Protein AF-A0A9W5K956-F1 (afdb_monomer_lite)

Foldseek 3Di:
DVLVVVVVVLQVLLVCCCVPVVDNVLSVQSVVLNVVLVVCCVVPVVCNVVSVVVSCVSSVD

pLDDT: mean 89.07, std 7.1, range [58.88, 97.25]

Organism: Bacillus cereus (strain VD014) (NCBI:txid1053223)

Structure (mmCIF, N/CA/C/O backbone):
data_AF-A0A9W5K956-F1
#
_entry.id   AF-A0A9W5K956-F1
#
loop_
_atom_site.group_PDB
_atom_site.id
_atom_site.type_symbol
_atom_site.label_atom_id
_atom_site.label_alt_id
_atom_site.label_comp_id
_atom_site.label_asym_id
_atom_site.label_entity_id
_atom_site.label_seq_id
_atom_site.pdbx_PDB_ins_code
_atom_site.Cartn_x
_atom_site.Cartn_y
_atom_site.Cartn_z
_atom_site.occupancy
_atom_site.B_iso_or_equiv
_atom_site.auth_seq_id
_atom_site.auth_comp_id
_atom_site.auth_asym_id
_atom_site.auth_atom_id
_atom_site.pdbx_PDB_model_num
ATOM 1 N N . MET A 1 1 ? 10.525 10.999 -5.054 1.00 61.25 1 MET A N 1
ATOM 2 C CA . MET A 1 1 ? 9.481 11.688 -4.253 1.00 61.25 1 MET A CA 1
ATOM 3 C C . MET A 1 1 ? 8.103 11.057 -4.412 1.00 61.25 1 MET A C 1
ATOM 5 O O . MET A 1 1 ? 7.453 10.836 -3.401 1.00 61.25 1 MET A O 1
ATOM 9 N N . GLU A 1 2 ? 7.681 10.712 -5.631 1.00 78.69 2 GLU A N 1
ATOM 10 C CA . GLU A 1 2 ? 6.350 10.149 -5.922 1.00 78.69 2 GLU A CA 1
ATOM 11 C C . GLU A 1 2 ? 5.984 8.905 -5.089 1.00 78.69 2 GLU A C 1
ATOM 13 O O . GLU A 1 2 ? 4.964 8.907 -4.411 1.00 78.69 2 GLU A O 1
ATOM 18 N N . ASN A 1 3 ? 6.864 7.901 -5.011 1.00 82.62 3 ASN A N 1
ATOM 19 C CA . ASN A 1 3 ? 6.653 6.695 -4.194 1.00 82.62 3 ASN A CA 1
ATOM 20 C C . ASN A 1 3 ? 6.399 6.992 -2.704 1.00 82.62 3 ASN A C 1
ATOM 22 O O . ASN A 1 3 ? 5.577 6.337 -2.072 1.00 82.62 3 ASN A O 1
ATOM 26 N N . LYS A 1 4 ? 7.069 8.007 -2.142 1.00 87.62 4 LYS A N 1
ATOM 27 C CA . LYS A 1 4 ? 6.859 8.425 -0.746 1.00 87.62 4 LYS A CA 1
ATOM 28 C C . LYS A 1 4 ? 5.482 9.071 -0.565 1.00 87.62 4 LYS A C 1
ATOM 30 O O . LYS A 1 4 ? 4.850 8.854 0.462 1.00 87.62 4 LYS A O 1
ATOM 35 N N . SER A 1 5 ? 5.021 9.830 -1.562 1.00 88.25 5 SER A N 1
ATOM 36 C CA . SER A 1 5 ? 3.676 10.416 -1.578 1.00 88.25 5 SER A CA 1
ATOM 37 C C . SER A 1 5 ? 2.596 9.336 -1.683 1.00 88.25 5 SER A C 1
ATOM 39 O O . SER A 1 5 ? 1.662 9.333 -0.888 1.00 88.25 5 SER A O 1
ATOM 41 N N . ILE A 1 6 ? 2.779 8.361 -2.582 1.00 86.44 6 ILE A N 1
ATOM 42 C CA . ILE A 1 6 ? 1.871 7.214 -2.755 1.00 86.44 6 ILE A CA 1
ATOM 43 C C . ILE A 1 6 ? 1.763 6.409 -1.458 1.00 86.44 6 ILE A C 1
ATOM 45 O O . ILE A 1 6 ? 0.659 6.135 -0.995 1.00 86.44 6 ILE A O 1
ATOM 49 N N . LEU A 1 7 ? 2.902 6.084 -0.835 1.00 89.88 7 LEU A N 1
ATOM 50 C CA . LEU A 1 7 ? 2.921 5.373 0.441 1.00 89.88 7 LEU A CA 1
ATOM 51 C C . LEU A 1 7 ? 2.205 6.172 1.534 1.00 89.88 7 LEU A C 1
ATOM 53 O O . LEU A 1 7 ? 1.364 5.625 2.236 1.00 89.88 7 LEU A O 1
ATOM 57 N N . LYS A 1 8 ? 2.500 7.471 1.663 1.00 91.88 8 LYS A N 1
ATOM 58 C CA . LYS A 1 8 ? 1.849 8.331 2.659 1.00 91.88 8 LYS A CA 1
ATOM 59 C C . LYS A 1 8 ? 0.333 8.408 2.439 1.00 91.88 8 LYS A C 1
ATOM 61 O O . LYS A 1 8 ? -0.406 8.334 3.414 1.00 91.88 8 LYS A O 1
ATOM 66 N N . GLY A 1 9 ? -0.119 8.532 1.190 1.00 88.19 9 GLY A N 1
ATOM 67 C CA . GLY A 1 9 ? -1.540 8.540 0.836 1.00 88.19 9 GLY A CA 1
ATOM 68 C C . GLY A 1 9 ? -2.233 7.236 1.226 1.00 88.19 9 GLY A C 1
ATOM 69 O O . GLY A 1 9 ? -3.204 7.268 1.977 1.00 88.19 9 GLY A O 1
ATOM 70 N N . GLY A 1 10 ? -1.676 6.092 0.817 1.00 87.44 10 GLY A N 1
ATOM 71 C CA . GLY A 1 10 ? -2.212 4.777 1.182 1.00 87.44 10 GLY A CA 1
ATOM 72 C C . GLY A 1 10 ? -2.242 4.542 2.697 1.00 87.44 10 GLY A C 1
ATOM 73 O O . GLY A 1 10 ? -3.249 4.079 3.225 1.00 87.44 10 GLY A O 1
ATOM 74 N N . LEU A 1 11 ? -1.179 4.927 3.415 1.00 90.50 11 LEU A N 1
ATOM 75 C CA . LEU A 1 11 ? -1.130 4.837 4.880 1.00 90.50 11 LEU A CA 1
ATOM 76 C C . LEU A 1 11 ? -2.176 5.737 5.560 1.00 90.50 11 LEU A C 1
ATOM 78 O O . LEU A 1 11 ? -2.763 5.341 6.564 1.00 90.50 11 LEU A O 1
ATOM 82 N N . SER A 1 12 ? -2.427 6.930 5.014 1.00 90.31 12 SER A N 1
ATOM 83 C CA . SER A 1 12 ? -3.455 7.839 5.530 1.00 90.31 12 SER A CA 1
ATOM 84 C C . SER A 1 12 ? -4.848 7.218 5.425 1.00 90.31 12 SER A C 1
ATOM 86 O O . SER A 1 12 ? -5.582 7.246 6.410 1.00 90.31 12 SER A O 1
ATOM 88 N N . ILE A 1 13 ? -5.179 6.612 4.279 1.00 86.00 13 ILE A N 1
ATOM 89 C CA . ILE A 1 13 ? -6.473 5.949 4.048 1.00 86.00 13 ILE A CA 1
ATOM 90 C C . ILE A 1 13 ? -6.662 4.795 5.042 1.00 86.00 13 ILE A C 1
ATOM 92 O O . ILE A 1 13 ? -7.637 4.773 5.789 1.00 86.00 13 ILE A O 1
ATOM 96 N N . ILE A 1 14 ? -5.690 3.877 5.153 1.00 88.38 14 ILE A N 1
ATOM 97 C CA . ILE A 1 14 ? -5.846 2.722 6.058 1.00 88.38 14 ILE A CA 1
ATOM 98 C C . ILE A 1 14 ? -5.903 3.118 7.541 1.00 88.38 14 ILE A C 1
ATOM 100 O O . ILE A 1 14 ? -6.488 2.397 8.348 1.00 88.38 14 ILE A O 1
ATOM 104 N N . SER A 1 15 ? -5.315 4.262 7.916 1.00 89.44 15 SER A N 1
ATOM 105 C CA . SER A 1 15 ? -5.360 4.765 9.296 1.00 89.44 15 SER A CA 1
ATOM 106 C C . SER A 1 15 ? -6.767 5.196 9.723 1.00 89.44 15 SER A C 1
ATOM 108 O O . SER A 1 15 ? -7.082 5.193 10.914 1.00 89.44 15 SER A O 1
ATOM 110 N N . GLN A 1 16 ? -7.626 5.527 8.753 1.00 88.56 16 GLN A N 1
ATOM 111 C CA . GLN A 1 16 ? -9.004 5.954 8.984 1.00 88.56 16 GLN A CA 1
ATOM 112 C C . GLN A 1 16 ? -9.971 4.764 9.096 1.00 88.56 16 GLN A C 1
ATOM 114 O O . GLN A 1 16 ? -10.981 4.878 9.792 1.00 88.56 16 GLN A O 1
ATOM 119 N N . CYS A 1 17 ? -9.628 3.593 8.538 1.00 88.31 17 CYS A N 1
ATOM 120 C CA . CYS A 1 17 ? -10.526 2.434 8.460 1.00 88.31 17 CYS A CA 1
ATOM 121 C C . CYS A 1 17 ? -11.134 2.021 9.808 1.00 88.31 17 CYS A C 1
ATOM 123 O O . CYS A 1 17 ? -12.343 1.813 9.882 1.00 88.31 17 CYS A O 1
ATOM 125 N N . LYS A 1 18 ? -10.344 1.942 10.892 1.00 84.50 18 LYS A N 1
ATOM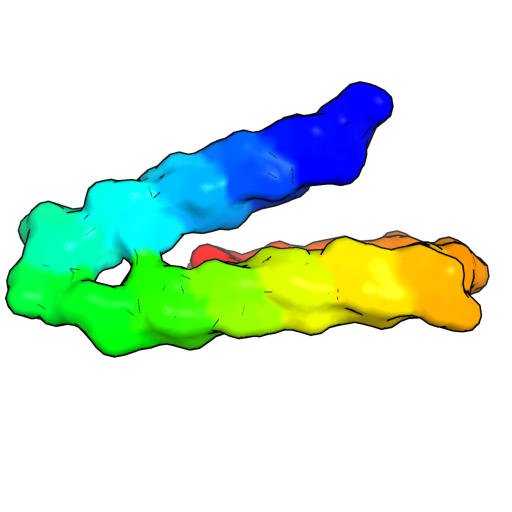 126 C CA . LYS A 1 18 ? -10.879 1.547 12.209 1.00 84.50 18 LYS A CA 1
ATOM 127 C C . LYS A 1 18 ? -11.882 2.564 12.747 1.00 84.50 18 LYS A C 1
ATOM 129 O O . LYS A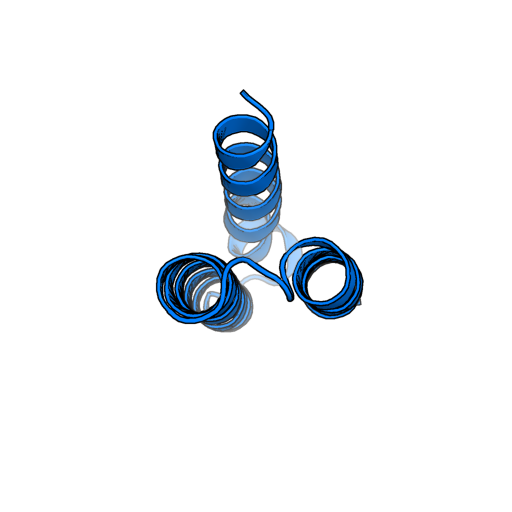 1 18 ? -12.860 2.173 13.373 1.00 84.50 18 LYS A O 1
ATOM 134 N N . LYS A 1 19 ? -11.649 3.858 12.518 1.00 91.00 19 LYS A N 1
ATOM 135 C CA . LYS A 1 19 ? -12.566 4.918 12.949 1.00 91.00 19 LYS A CA 1
ATOM 136 C C . LYS A 1 19 ? -13.870 4.877 12.150 1.00 91.00 19 LYS A C 1
ATOM 138 O O . LYS A 1 19 ? -14.931 5.069 12.730 1.00 91.00 19 LYS A O 1
ATOM 143 N N . GLU A 1 20 ? -13.783 4.644 10.845 1.00 88.19 20 GLU A N 1
ATOM 144 C CA . GLU A 1 20 ? -14.923 4.734 9.923 1.00 88.19 20 GLU A CA 1
ATOM 145 C C . GLU A 1 20 ? -15.781 3.468 9.901 1.00 88.19 20 GLU A C 1
ATOM 147 O O . GLU A 1 20 ? -17.003 3.549 9.870 1.00 88.19 20 GLU A O 1
ATOM 152 N N . THR A 1 21 ? -15.148 2.297 9.955 1.00 86.50 21 THR A N 1
ATOM 153 C CA . THR A 1 21 ? -15.830 0.999 9.813 1.00 86.50 21 THR A CA 1
ATOM 154 C C . THR A 1 21 ? -15.972 0.246 11.137 1.00 86.50 21 THR A C 1
ATOM 156 O O . THR A 1 21 ? -16.621 -0.793 11.192 1.00 86.50 21 THR A O 1
ATOM 159 N N . ASN A 1 22 ? -15.339 0.739 12.212 1.00 88.69 22 ASN A N 1
ATOM 160 C CA . ASN A 1 22 ? -15.119 0.002 13.461 1.00 88.69 22 ASN A CA 1
ATOM 161 C C . ASN A 1 22 ? -14.404 -1.355 13.267 1.00 88.69 22 ASN A C 1
ATOM 163 O O . ASN A 1 22 ? -14.356 -2.173 14.189 1.00 88.69 22 ASN A O 1
ATOM 167 N N . ASP A 1 23 ? -13.765 -1.568 12.115 1.00 83.19 23 ASP A N 1
ATOM 168 C CA . ASP A 1 23 ? -13.104 -2.809 11.723 1.00 83.19 23 ASP A CA 1
ATOM 169 C C . ASP A 1 23 ? -11.676 -2.544 11.202 1.00 83.19 23 ASP A C 1
ATOM 171 O O . ASP A 1 23 ? -11.346 -1.469 10.698 1.00 83.19 23 ASP A O 1
ATOM 175 N N . ILE A 1 24 ? -10.794 -3.526 11.376 1.00 85.62 24 ILE A N 1
ATOM 176 C CA . ILE A 1 24 ? -9.393 -3.503 10.951 1.00 85.62 24 ILE A CA 1
ATOM 177 C C . ILE A 1 24 ? -9.152 -4.299 9.665 1.00 85.62 24 ILE A C 1
ATOM 179 O O . ILE A 1 24 ? -8.083 -4.145 9.070 1.00 85.62 24 ILE A O 1
ATOM 183 N N . TRP A 1 25 ? -10.086 -5.146 9.216 1.00 86.62 25 TRP A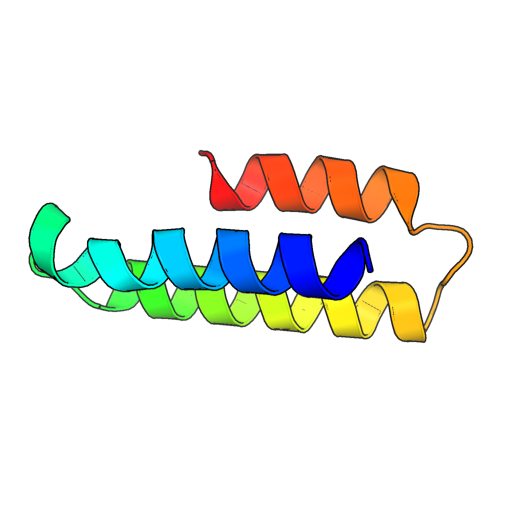 N 1
ATOM 184 C CA . TRP A 1 25 ? -9.872 -5.992 8.032 1.00 86.62 25 TRP A CA 1
ATOM 185 C C . TRP A 1 25 ? -9.598 -5.173 6.765 1.00 86.62 25 TRP A C 1
ATOM 187 O O . TRP A 1 25 ? -8.671 -5.482 6.019 1.00 86.62 25 TRP A O 1
ATOM 197 N N . HIS A 1 26 ? -10.302 -4.055 6.582 1.00 82.69 26 HIS A N 1
ATOM 198 C CA . HIS A 1 26 ? -10.072 -3.116 5.478 1.00 82.69 26 HIS A CA 1
ATOM 199 C C . HIS A 1 26 ? -8.647 -2.535 5.491 1.00 82.69 26 HIS A C 1
ATOM 201 O O . HIS A 1 26 ? -7.997 -2.447 4.448 1.00 82.69 26 HIS A O 1
ATOM 207 N N . ALA A 1 27 ? -8.108 -2.234 6.678 1.00 87.69 27 ALA A N 1
ATOM 208 C CA . ALA A 1 27 ? -6.730 -1.767 6.815 1.00 87.69 27 ALA A CA 1
ATOM 209 C C . ALA A 1 27 ? -5.709 -2.853 6.431 1.00 87.69 27 ALA A C 1
ATOM 211 O O . ALA A 1 27 ? -4.684 -2.542 5.821 1.00 87.69 27 ALA A O 1
ATOM 212 N N . HIS A 1 28 ? -5.994 -4.127 6.730 1.00 88.62 28 HIS A N 1
ATOM 213 C CA . HIS A 1 28 ? -5.139 -5.250 6.331 1.00 88.62 28 HIS A CA 1
ATOM 214 C C . HIS A 1 28 ? -5.115 -5.429 4.809 1.00 88.62 28 HIS A C 1
ATOM 216 O O . HIS A 1 28 ? -4.034 -5.568 4.230 1.00 88.62 28 HIS A O 1
ATOM 222 N N . PHE A 1 29 ? -6.276 -5.365 4.149 1.00 88.25 29 PHE A N 1
ATOM 223 C CA . PHE A 1 29 ? -6.347 -5.418 2.686 1.00 88.25 29 PHE A CA 1
ATOM 224 C C . PHE A 1 29 ? -5.593 -4.250 2.038 1.00 88.25 29 PHE A C 1
ATOM 226 O O . PHE A 1 29 ? -4.795 -4.469 1.124 1.00 88.25 29 PHE A O 1
ATOM 233 N N . GLY A 1 30 ? -5.758 -3.031 2.559 1.00 89.75 30 GLY A N 1
ATOM 234 C CA . GLY A 1 30 ? -5.016 -1.863 2.083 1.00 89.75 30 GLY A CA 1
ATOM 235 C C . GLY A 1 30 ? -3.499 -2.007 2.259 1.00 89.75 30 GLY A C 1
ATOM 236 O O . GLY A 1 30 ? -2.737 -1.722 1.332 1.00 89.75 30 GLY A O 1
ATOM 237 N N . ALA A 1 31 ? -3.038 -2.528 3.400 1.00 92.19 31 ALA A N 1
ATOM 238 C CA . ALA A 1 31 ? -1.619 -2.802 3.632 1.00 92.19 31 ALA A CA 1
ATOM 239 C C . ALA A 1 31 ? -1.056 -3.843 2.643 1.00 92.19 31 ALA A C 1
ATOM 241 O O . ALA A 1 31 ? 0.032 -3.645 2.090 1.00 92.19 31 ALA A O 1
ATOM 242 N N . ALA A 1 32 ? -1.806 -4.914 2.362 1.00 92.62 32 ALA A N 1
ATOM 243 C CA . ALA A 1 32 ? -1.425 -5.919 1.371 1.00 92.62 32 ALA A CA 1
ATOM 244 C C . ALA A 1 32 ? -1.357 -5.335 -0.053 1.00 92.62 32 ALA A C 1
ATOM 246 O O . ALA A 1 32 ? -0.408 -5.618 -0.791 1.00 92.62 32 ALA A O 1
ATOM 247 N N . ALA A 1 33 ? -2.306 -4.471 -0.428 1.00 92.25 33 ALA A N 1
ATOM 248 C CA . ALA A 1 33 ? -2.304 -3.785 -1.719 1.00 92.25 33 ALA A CA 1
ATOM 249 C C . ALA A 1 33 ? -1.076 -2.870 -1.882 1.00 92.25 33 ALA A C 1
ATOM 251 O O . ALA A 1 33 ? -0.406 -2.912 -2.918 1.00 92.25 33 ALA A O 1
ATOM 252 N N . ILE A 1 34 ? -0.728 -2.099 -0.842 1.00 93.50 34 ILE A N 1
ATOM 253 C CA . ILE A 1 34 ? 0.469 -1.241 -0.823 1.00 93.50 34 ILE A CA 1
ATOM 254 C C . ILE A 1 34 ? 1.737 -2.083 -1.017 1.00 93.50 34 ILE A C 1
ATOM 256 O O . ILE A 1 34 ? 2.572 -1.765 -1.868 1.00 93.50 34 ILE A O 1
ATOM 260 N N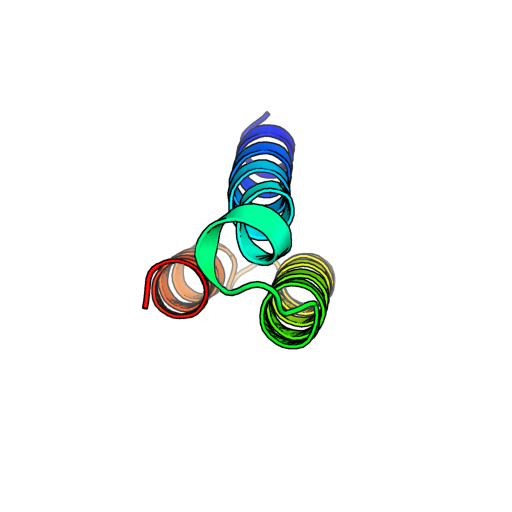 . ALA A 1 35 ? 1.880 -3.175 -0.260 1.00 94.38 35 ALA A N 1
ATOM 261 C CA . ALA A 1 35 ? 3.032 -4.067 -0.373 1.00 94.38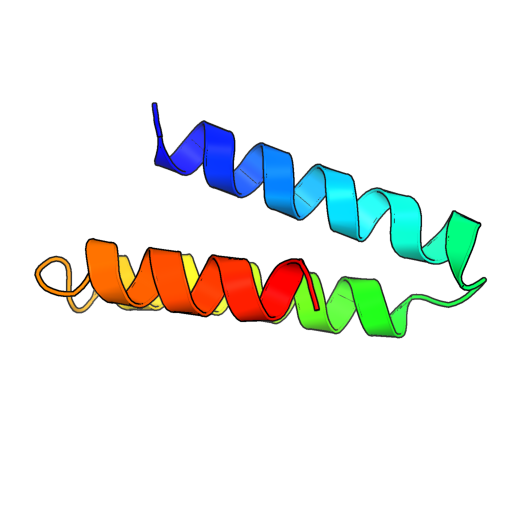 35 ALA A CA 1
ATOM 262 C C . ALA A 1 35 ? 3.141 -4.686 -1.778 1.00 94.38 35 ALA A C 1
ATOM 264 O O . ALA A 1 35 ? 4.231 -4.723 -2.357 1.00 94.38 35 ALA A O 1
ATOM 265 N N . SER A 1 36 ? 2.012 -5.115 -2.349 1.00 94.38 36 SER A N 1
ATOM 266 C CA . SER A 1 36 ? 1.940 -5.676 -3.701 1.00 94.38 36 SER A CA 1
ATOM 267 C C . SER A 1 36 ? 2.395 -4.674 -4.767 1.00 94.38 36 SER A C 1
ATOM 269 O O . SER A 1 36 ? 3.249 -5.012 -5.591 1.00 94.38 36 SER A O 1
ATOM 271 N N . TYR A 1 37 ? 1.921 -3.421 -4.698 1.00 94.81 37 TYR A N 1
ATOM 272 C CA . TYR A 1 37 ? 2.332 -2.343 -5.606 1.00 94.81 37 TYR A CA 1
ATOM 273 C C . TYR A 1 37 ? 3.854 -2.153 -5.603 1.00 94.81 37 TYR A C 1
ATOM 275 O O . TYR A 1 37 ? 4.495 -2.248 -6.652 1.00 94.81 37 TYR A O 1
ATOM 283 N N . PHE A 1 38 ? 4.450 -1.949 -4.422 1.00 95.25 38 PHE A N 1
ATOM 284 C CA . PHE A 1 38 ? 5.890 -1.700 -4.311 1.00 95.25 38 PHE A CA 1
ATOM 285 C C . PHE A 1 38 ? 6.734 -2.902 -4.737 1.00 95.25 38 PHE A C 1
ATOM 287 O O . PHE A 1 38 ? 7.766 -2.734 -5.39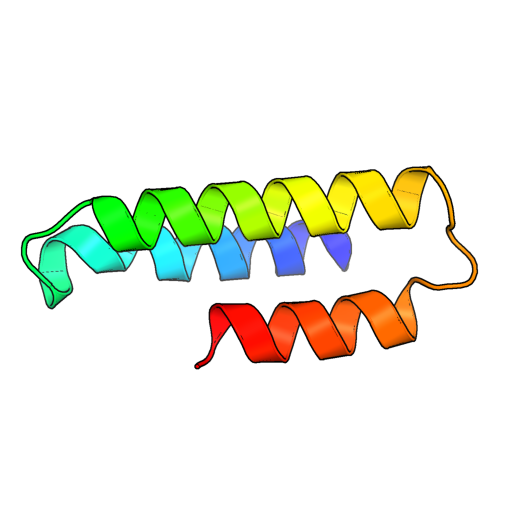1 1.00 95.25 38 PHE A O 1
ATOM 294 N N . ASN A 1 39 ? 6.295 -4.117 -4.403 1.00 96.44 39 ASN A N 1
ATOM 295 C CA . ASN A 1 39 ? 6.980 -5.330 -4.830 1.00 96.44 39 ASN A CA 1
ATOM 296 C C . ASN A 1 39 ? 6.921 -5.508 -6.355 1.00 96.44 39 ASN A C 1
ATOM 298 O O . ASN A 1 39 ? 7.929 -5.851 -6.974 1.00 96.44 39 ASN A O 1
ATOM 302 N N . HIS A 1 40 ? 5.769 -5.244 -6.976 1.00 95.94 40 HIS A N 1
ATOM 303 C CA . HIS A 1 40 ? 5.606 -5.389 -8.419 1.00 95.94 40 HIS A CA 1
ATOM 304 C C . HIS A 1 40 ? 6.487 -4.405 -9.193 1.00 95.94 40 HIS A C 1
ATOM 306 O O . HIS A 1 40 ? 7.273 -4.840 -10.031 1.00 95.94 40 HIS A O 1
ATOM 312 N N . ILE A 1 41 ? 6.448 -3.107 -8.867 1.00 95.94 41 ILE A N 1
ATOM 313 C CA . ILE A 1 41 ? 7.265 -2.107 -9.580 1.00 95.94 41 ILE A CA 1
ATOM 314 C C . ILE A 1 41 ? 8.771 -2.315 -9.369 1.00 95.94 41 ILE A C 1
ATOM 316 O O . ILE A 1 41 ? 9.567 -1.925 -10.218 1.00 95.94 41 ILE A O 1
ATOM 320 N N . LYS A 1 42 ? 9.178 -2.959 -8.264 1.00 95.88 42 LYS A N 1
ATOM 321 C CA . LYS A 1 42 ? 10.572 -3.368 -8.044 1.00 95.88 42 LYS A CA 1
ATOM 322 C C . LYS A 1 42 ? 10.988 -4.498 -8.992 1.00 95.88 42 LYS A C 1
ATOM 324 O O . LYS A 1 42 ? 12.125 -4.509 -9.450 1.00 95.88 42 LYS A O 1
ATOM 329 N N . ARG A 1 43 ? 10.092 -5.452 -9.268 1.00 97.25 43 ARG A N 1
ATOM 330 C CA . ARG A 1 43 ? 10.352 -6.604 -10.154 1.00 97.25 43 ARG A CA 1
ATOM 331 C C . ARG A 1 43 ? 10.170 -6.269 -11.636 1.00 97.25 43 ARG A C 1
ATOM 333 O O . ARG A 1 43 ? 10.850 -6.855 -12.469 1.00 97.25 43 ARG A O 1
ATOM 340 N N . ALA A 1 44 ? 9.251 -5.363 -11.955 1.00 96.88 44 ALA A N 1
ATOM 341 C CA . ALA A 1 44 ? 8.825 -5.049 -13.313 1.00 96.88 44 ALA A CA 1
ATOM 342 C C . ALA A 1 44 ? 8.636 -3.524 -13.488 1.00 96.88 44 ALA A C 1
ATOM 344 O O . ALA A 1 44 ? 7.510 -3.045 -13.637 1.00 96.88 44 ALA A O 1
ATOM 345 N N . PRO A 1 45 ? 9.725 -2.730 -13.467 1.00 95.25 45 PRO A N 1
ATOM 346 C CA . PRO A 1 45 ? 9.647 -1.265 -13.434 1.00 95.25 45 PRO A CA 1
ATOM 347 C C . PRO A 1 45 ? 8.963 -0.654 -14.664 1.00 95.25 45 PRO A C 1
ATOM 349 O O . PRO A 1 45 ? 8.321 0.386 -14.548 1.00 95.25 45 PRO A O 1
ATOM 352 N N . ASN A 1 46 ? 9.017 -1.328 -15.818 1.00 97.12 46 ASN A N 1
ATOM 353 C CA . ASN A 1 46 ? 8.364 -0.881 -17.055 1.00 97.12 46 ASN A CA 1
ATOM 354 C C . ASN A 1 46 ? 6.825 -0.869 -16.962 1.00 97.12 46 ASN A C 1
ATOM 356 O O . ASN A 1 46 ? 6.170 -0.280 -17.812 1.00 97.12 46 ASN A O 1
ATOM 360 N N . TYR A 1 47 ? 6.242 -1.495 -15.934 1.00 95.50 47 TYR A N 1
ATOM 361 C CA . TYR A 1 47 ? 4.796 -1.524 -15.691 1.00 95.50 47 TYR A CA 1
ATOM 362 C C . TYR A 1 47 ? 4.351 -0.500 -14.641 1.00 95.50 47 TYR A C 1
ATOM 364 O O . TYR A 1 47 ? 3.211 -0.553 -14.180 1.00 95.50 47 TYR A O 1
ATOM 372 N N . LYS A 1 48 ? 5.228 0.417 -14.216 1.00 93.19 48 LYS A N 1
ATOM 373 C CA . LYS A 1 48 ? 4.949 1.345 -13.113 1.00 93.19 48 LYS A CA 1
ATOM 374 C C . LYS A 1 48 ? 3.634 2.109 -13.293 1.00 93.19 48 LYS A C 1
ATOM 376 O O . LYS A 1 48 ? 2.829 2.115 -12.366 1.00 93.19 48 LYS A O 1
ATOM 381 N N . ASP A 1 49 ? 3.402 2.693 -14.465 1.00 93.88 49 ASP A N 1
ATOM 382 C CA . ASP A 1 49 ? 2.251 3.578 -14.684 1.00 93.88 49 ASP A CA 1
ATOM 383 C C . ASP A 1 49 ? 0.924 2.808 -14.661 1.00 93.88 49 ASP A C 1
ATOM 385 O O . ASP A 1 49 ? 0.017 3.159 -13.906 1.00 93.88 49 ASP A O 1
ATOM 389 N N . ILE A 1 50 ? 0.845 1.679 -15.375 1.00 95.38 50 ILE A N 1
ATOM 390 C CA . ILE A 1 50 ? -0.341 0.807 -15.347 1.00 95.38 50 ILE A CA 1
ATOM 391 C C . ILE A 1 50 ? -0.570 0.183 -13.961 1.00 95.38 50 ILE A C 1
ATOM 393 O O . ILE A 1 50 ? -1.709 0.004 -13.531 1.00 95.38 50 ILE A O 1
ATOM 397 N N . THR A 1 51 ? 0.498 -0.126 -13.220 1.00 94.56 51 THR A N 1
ATOM 398 C CA . THR A 1 51 ? 0.386 -0.657 -11.851 1.00 94.56 51 THR A CA 1
ATOM 399 C C . THR A 1 51 ? -0.117 0.416 -10.891 1.00 94.56 51 THR A C 1
ATOM 401 O O . THR A 1 51 ? -0.925 0.117 -10.015 1.00 94.56 51 THR A O 1
ATOM 404 N N . LEU A 1 52 ? 0.322 1.666 -11.058 1.00 92.94 52 LEU A N 1
ATOM 405 C CA . LEU A 1 52 ? -0.143 2.797 -10.261 1.00 92.94 52 LEU A CA 1
ATOM 406 C C . LEU A 1 52 ? -1.629 3.081 -10.500 1.00 92.94 52 LEU A C 1
ATOM 408 O O . LEU A 1 52 ? -2.359 3.302 -9.535 1.00 92.94 52 LEU A O 1
ATOM 412 N N . GLU A 1 53 ? -2.084 3.046 -11.751 1.00 92.88 53 GLU A N 1
ATOM 413 C CA . GLU A 1 53 ? -3.503 3.203 -12.088 1.00 92.88 53 GLU A CA 1
ATOM 414 C C . GLU A 1 53 ? -4.361 2.129 -11.403 1.00 92.88 53 GLU A C 1
ATOM 416 O O . GLU A 1 53 ? -5.300 2.450 -10.671 1.00 92.88 53 GLU A O 1
ATOM 421 N N . LYS A 1 54 ? -3.973 0.855 -11.538 1.00 91.75 54 LYS A N 1
ATOM 422 C CA . LYS A 1 54 ? -4.672 -0.266 -10.890 1.00 91.75 54 LYS A CA 1
ATOM 423 C C . LYS A 1 54 ? -4.638 -0.177 -9.367 1.00 91.75 54 LYS A C 1
ATOM 425 O O . LYS A 1 54 ? -5.635 -0.460 -8.712 1.00 91.75 54 LYS A O 1
ATOM 430 N N . PHE A 1 55 ? -3.510 0.232 -8.793 1.00 91.62 55 PHE A N 1
ATOM 431 C CA . PHE A 1 55 ? -3.385 0.425 -7.351 1.00 91.62 55 PHE A CA 1
ATOM 432 C C . PHE A 1 55 ? -4.340 1.514 -6.846 1.00 91.62 55 PHE A C 1
ATOM 434 O O . PHE A 1 55 ? -5.032 1.299 -5.855 1.00 91.62 55 PHE A O 1
ATOM 441 N N . ARG A 1 56 ? -4.437 2.650 -7.553 1.00 89.25 56 ARG A N 1
ATOM 442 C CA . ARG A 1 56 ? -5.380 3.731 -7.218 1.00 89.25 56 ARG A CA 1
ATOM 443 C C . ARG A 1 56 ? -6.833 3.280 -7.282 1.00 89.25 56 ARG A C 1
ATOM 445 O O . ARG A 1 56 ? -7.613 3.731 -6.455 1.00 89.25 56 ARG A O 1
ATOM 452 N N . TYR A 1 57 ? -7.180 2.413 -8.231 1.00 87.94 57 TYR A N 1
ATOM 453 C CA . TYR A 1 57 ? -8.515 1.823 -8.298 1.00 87.94 57 TYR A CA 1
ATOM 454 C C . TYR A 1 57 ? -8.817 0.988 -7.046 1.00 87.94 57 TYR A C 1
ATOM 456 O O . TYR A 1 57 ? -9.840 1.201 -6.416 1.00 87.94 57 TYR A O 1
ATOM 464 N N . VAL A 1 58 ? -7.894 0.110 -6.637 1.00 84.56 58 VAL A N 1
ATOM 465 C CA . VAL A 1 58 ? -8.079 -0.800 -5.487 1.00 84.56 58 VAL A CA 1
ATOM 466 C C . VAL A 1 58 ? -8.182 -0.077 -4.138 1.00 84.56 58 VAL A C 1
ATOM 468 O O . VAL A 1 58 ? -8.864 -0.559 -3.244 1.00 84.56 58 VAL A O 1
ATOM 471 N N . ILE A 1 59 ? -7.476 1.041 -3.950 1.00 80.62 59 ILE A N 1
ATOM 472 C CA . ILE A 1 59 ? -7.445 1.757 -2.657 1.00 80.62 59 ILE A CA 1
ATOM 473 C C . ILE A 1 59 ? -8.503 2.859 -2.520 1.00 80.62 59 ILE A C 1
ATOM 475 O O . ILE A 1 59 ? -8.661 3.390 -1.425 1.00 80.62 59 ILE A O 1
ATOM 479 N N . HIS A 1 60 ? -9.156 3.252 -3.617 1.00 75.44 60 HIS A N 1
ATOM 480 C CA . HIS A 1 60 ? -10.209 4.276 -3.620 1.00 75.44 60 HIS A CA 1
ATOM 481 C C . HIS A 1 60 ? -11.611 3.716 -3.923 1.00 75.44 60 HIS A C 1
ATOM 483 O O . HIS A 1 60 ? -12.561 4.496 -3.951 1.00 75.44 60 HIS A O 1
ATOM 489 N N . SER A 1 61 ? -11.737 2.412 -4.182 1.00 58.88 61 SER A N 1
ATOM 490 C CA . SER A 1 61 ? -13.009 1.677 -4.263 1.00 58.88 61 SER A CA 1
ATOM 491 C C . SER A 1 61 ? -13.529 1.312 -2.880 1.00 58.88 61 SER A C 1
ATOM 493 O O . SER A 1 61 ? -14.742 1.489 -2.652 1.00 58.88 61 SER A O 1
#

Sequence (61 aa):
MENKSILKGGLSIISQCKKETNDIWHAHFGAAAIASYFNHIKRAPNYKDITLEKFRYVIHS

Secondary structure (DSSP, 8-state):
-HHHHHHHHHHHHHHHHHHHHS-SHHHHHHHHHHHHHHHHHHH-GGGHHHHHHHHHHHHH-

Radius of gyration: 11.92 Å; chains: 1; bounding box: 26×18×30 Å